Protein AF-A0A4Y3QSE7-F1 (afdb_monomer_lite)

Radius of gyration: 12.31 Å; chains: 1; bounding box: 28×27×30 Å

Organism: Microbacterium testaceum (NCBI:txid2033)

Structure (mmCIF, N/CA/C/O backbone):
data_AF-A0A4Y3QSE7-F1
#
_entry.id   AF-A0A4Y3QSE7-F1
#
loop_
_atom_site.group_PDB
_atom_site.id
_atom_site.type_symbol
_atom_site.label_atom_id
_atom_site.label_alt_id
_atom_site.label_comp_id
_atom_site.label_asym_id
_atom_site.label_entity_id
_atom_site.label_seq_id
_atom_site.pdbx_PDB_ins_code
_atom_site.Cartn_x
_atom_site.Cartn_y
_atom_site.Cartn_z
_atom_site.occupancy
_atom_site.B_iso_or_equiv
_atom_site.auth_seq_id
_atom_site.auth_comp_id
_atom_site.auth_asym_id
_atom_site.auth_atom_id
_atom_site.pdbx_PDB_model_num
ATOM 1 N N . MET A 1 1 ? -15.013 3.760 1.827 1.00 92.31 1 MET A N 1
ATOM 2 C CA . MET A 1 1 ? -13.570 4.066 1.786 1.00 92.31 1 MET A CA 1
ATOM 3 C C . MET A 1 1 ? -12.839 2.833 1.292 1.00 92.31 1 MET A C 1
ATOM 5 O O . MET A 1 1 ? -13.158 1.732 1.737 1.00 92.31 1 MET A O 1
ATOM 9 N N . GLU A 1 2 ? -11.882 3.013 0.387 1.00 97.00 2 GLU A N 1
ATOM 10 C CA . GLU A 1 2 ? -11.100 1.932 -0.221 1.00 97.00 2 GLU A CA 1
ATOM 11 C C . GLU A 1 2 ? -9.607 2.099 0.105 1.00 97.00 2 GLU A C 1
ATOM 13 O O . GLU A 1 2 ? -9.062 3.202 0.080 1.00 97.00 2 GLU A O 1
ATOM 18 N N . LEU A 1 3 ? -8.932 0.994 0.404 1.00 97.88 3 LEU A N 1
ATOM 19 C CA . LEU A 1 3 ? -7.501 0.910 0.658 1.00 97.88 3 LEU A CA 1
ATOM 20 C C . LEU A 1 3 ? -6.856 0.017 -0.403 1.00 97.88 3 LEU A C 1
ATOM 22 O O . LEU A 1 3 ? -7.110 -1.185 -0.435 1.00 97.88 3 LEU A O 1
ATOM 26 N N . ARG A 1 4 ? -5.976 0.573 -1.239 1.00 98.25 4 ARG A N 1
ATOM 27 C CA . ARG A 1 4 ? -5.220 -0.193 -2.240 1.00 98.25 4 ARG A CA 1
ATOM 28 C C . ARG A 1 4 ? -3.800 -0.431 -1.759 1.00 98.25 4 ARG A C 1
ATOM 30 O O . ARG A 1 4 ? -3.107 0.515 -1.389 1.00 98.25 4 ARG A O 1
ATOM 37 N N . ILE A 1 5 ? -3.351 -1.680 -1.793 1.00 98.25 5 ILE A N 1
ATOM 38 C CA . ILE A 1 5 ? -2.024 -2.101 -1.337 1.00 98.25 5 ILE A CA 1
ATOM 39 C C . ILE A 1 5 ? -1.286 -2.737 -2.510 1.00 98.25 5 ILE A C 1
ATOM 41 O O . ILE A 1 5 ? -1.656 -3.812 -2.968 1.00 98.25 5 ILE A O 1
ATOM 45 N N . TYR A 1 6 ? -0.216 -2.100 -2.973 1.00 98.06 6 TYR A N 1
ATOM 46 C CA . TYR A 1 6 ? 0.629 -2.599 -4.054 1.00 98.06 6 TYR A CA 1
ATOM 47 C C . TYR A 1 6 ? 1.854 -3.304 -3.472 1.00 98.06 6 TYR A C 1
ATOM 49 O O . TYR A 1 6 ? 2.686 -2.675 -2.806 1.00 98.06 6 TYR A O 1
ATOM 57 N N . THR A 1 7 ? 1.976 -4.608 -3.711 1.00 97.81 7 THR A N 1
A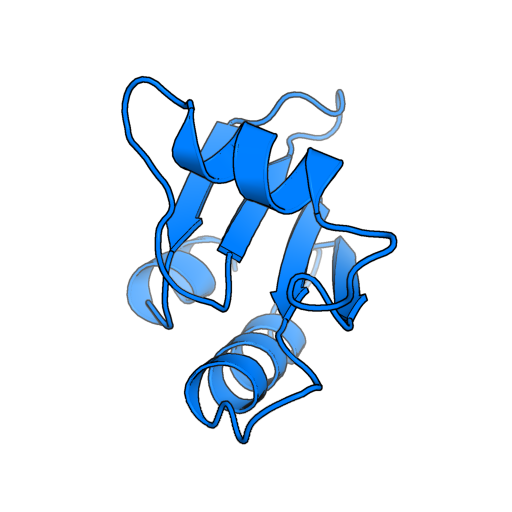TOM 58 C CA . THR A 1 7 ? 3.028 -5.465 -3.144 1.00 97.81 7 THR A CA 1
ATOM 59 C C . THR A 1 7 ? 4.022 -5.919 -4.210 1.00 97.81 7 THR A C 1
ATOM 61 O O . THR A 1 7 ? 3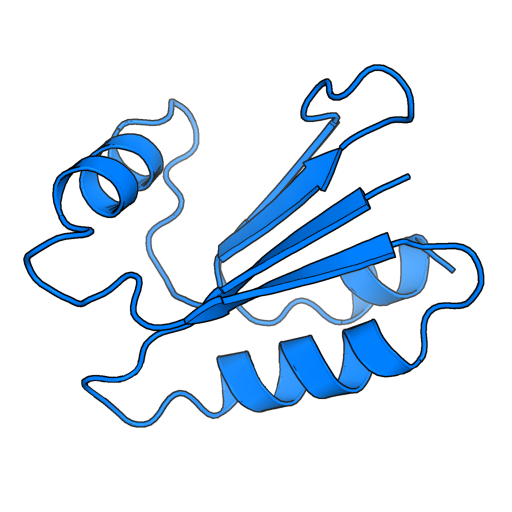.741 -5.885 -5.406 1.00 97.81 7 THR A O 1
ATOM 64 N N . LYS A 1 8 ? 5.218 -6.327 -3.776 1.00 95.44 8 LYS A N 1
ATOM 65 C CA . LYS A 1 8 ? 6.253 -6.904 -4.646 1.00 95.44 8 LYS A CA 1
ATOM 66 C C . LYS A 1 8 ? 6.198 -8.423 -4.619 1.00 95.44 8 LYS A C 1
ATOM 68 O O . LYS A 1 8 ? 5.924 -8.990 -3.564 1.00 95.44 8 LYS A O 1
ATOM 73 N N . THR A 1 9 ? 6.520 -9.058 -5.742 1.00 94.31 9 THR A N 1
ATOM 74 C CA . THR A 1 9 ? 6.521 -10.524 -5.883 1.00 94.31 9 THR A CA 1
ATOM 75 C C . THR A 1 9 ? 7.850 -11.096 -6.375 1.00 94.31 9 THR A C 1
ATOM 77 O O . THR A 1 9 ? 8.118 -12.270 -6.128 1.00 94.31 9 THR A O 1
ATOM 80 N N . LEU A 1 10 ? 8.730 -10.303 -7.004 1.00 91.75 10 LEU A N 1
ATOM 81 C CA . LEU A 1 10 ? 10.034 -10.794 -7.485 1.00 91.75 10 LEU A CA 1
ATOM 82 C C . LEU A 1 10 ? 11.076 -10.940 -6.369 1.00 91.75 10 LEU A C 1
ATOM 84 O O . LEU A 1 10 ? 12.142 -11.52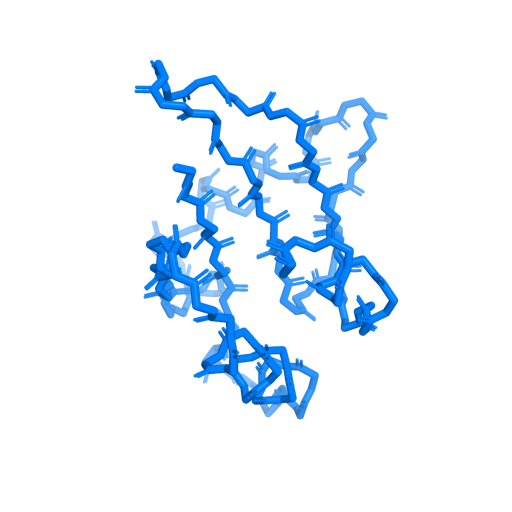0 -6.577 1.00 91.75 10 LEU A O 1
ATOM 88 N N . SER A 1 11 ? 10.797 -10.405 -5.182 1.00 91.56 11 SER A N 1
ATOM 89 C CA . SER A 1 11 ? 11.667 -10.497 -4.011 1.00 91.56 11 SER A CA 1
ATOM 90 C C . SER A 1 11 ? 10.843 -10.598 -2.732 1.00 91.56 11 SER A C 1
ATOM 92 O O . SER A 1 11 ? 9.712 -10.119 -2.673 1.00 91.56 11 SER A O 1
ATOM 94 N N . SER A 1 12 ? 11.412 -11.217 -1.693 1.00 93.12 12 SER A N 1
ATOM 95 C CA . SER A 1 12 ? 10.746 -11.307 -0.390 1.00 93.12 12 SER A CA 1
ATOM 96 C C . SER A 1 12 ? 10.444 -9.909 0.158 1.00 93.12 12 SER A C 1
ATOM 98 O O . SER A 1 12 ? 11.338 -9.066 0.254 1.00 93.12 12 SER A O 1
ATOM 100 N N . CYS A 1 13 ? 9.187 -9.678 0.546 1.00 95.75 13 CYS A N 1
ATOM 101 C CA . CYS A 1 13 ? 8.721 -8.413 1.105 1.00 95.75 13 CYS A CA 1
ATOM 102 C C . CYS A 1 13 ? 7.953 -8.639 2.423 1.00 95.75 13 CYS A C 1
ATOM 104 O O . CYS A 1 13 ? 6.727 -8.544 2.442 1.00 95.75 13 CYS A O 1
ATOM 106 N N . PRO A 1 14 ? 8.640 -8.851 3.564 1.00 96.56 14 PRO A N 1
ATOM 107 C CA . PRO A 1 14 ? 7.969 -9.026 4.858 1.00 96.56 14 PRO A CA 1
ATOM 108 C C . PRO A 1 14 ? 7.074 -7.837 5.245 1.00 96.56 14 PRO A C 1
ATOM 110 O O . PRO A 1 14 ? 6.068 -7.989 5.930 1.00 96.56 14 PRO A O 1
ATOM 113 N N . GLN A 1 15 ? 7.425 -6.628 4.793 1.00 97.19 15 GLN A N 1
ATOM 114 C CA . GLN A 1 15 ? 6.611 -5.430 5.006 1.00 97.19 15 GLN A CA 1
ATOM 115 C C . GLN A 1 15 ? 5.293 -5.458 4.219 1.00 97.19 15 GLN A C 1
ATOM 117 O O . GLN A 1 15 ? 4.308 -4.886 4.687 1.00 97.19 15 GLN A O 1
ATOM 122 N N . CYS A 1 16 ? 5.259 -6.123 3.060 1.00 97.94 16 CYS A N 1
ATOM 123 C CA . CYS A 1 16 ? 4.042 -6.331 2.284 1.00 97.94 16 CYS A CA 1
ATOM 124 C C . CYS A 1 16 ? 3.093 -7.249 3.064 1.00 97.94 16 CYS A C 1
ATOM 126 O O . CYS A 1 16 ? 1.956 -6.862 3.323 1.00 97.94 16 CYS A O 1
ATOM 128 N N . ASP A 1 17 ? 3.603 -8.381 3.560 1.00 97.31 17 ASP A N 1
ATOM 129 C CA . ASP A 1 17 ? 2.826 -9.338 4.359 1.00 97.31 17 ASP A CA 1
ATOM 130 C C . ASP A 1 17 ? 2.254 -8.697 5.630 1.00 97.31 17 ASP A C 1
ATOM 132 O O . ASP A 1 17 ? 1.078 -8.864 5.956 1.00 97.31 17 ASP A O 1
ATOM 136 N N . LEU A 1 18 ? 3.075 -7.918 6.346 1.00 97.88 18 LEU A N 1
ATOM 137 C CA . LEU A 1 18 ? 2.645 -7.203 7.550 1.00 97.88 18 LEU A CA 1
ATOM 138 C C . LEU A 1 18 ? 1.577 -6.149 7.244 1.00 97.88 18 LEU A C 1
ATOM 140 O O . LEU A 1 18 ? 0.613 -6.030 7.997 1.00 97.88 18 LEU A O 1
ATOM 144 N N . THR A 1 19 ? 1.719 -5.415 6.140 1.00 98.06 19 THR A N 1
ATOM 145 C CA . THR A 1 19 ? 0.721 -4.424 5.710 1.00 98.06 19 THR A CA 1
ATOM 146 C C . THR A 1 19 ? -0.610 -5.088 5.387 1.00 98.06 19 THR A C 1
ATOM 148 O O . THR A 1 19 ? -1.628 -4.668 5.930 1.00 98.06 19 THR A O 1
ATOM 151 N N . CYS A 1 20 ? -0.608 -6.162 4.593 1.00 97.62 20 CYS A N 1
ATOM 152 C CA . CYS A 1 20 ? -1.821 -6.916 4.275 1.00 97.62 20 CYS A CA 1
ATOM 153 C C . CYS A 1 20 ? -2.471 -7.503 5.536 1.00 97.62 20 CYS A C 1
ATOM 155 O O . CYS A 1 20 ? -3.686 -7.426 5.702 1.00 97.62 20 CYS A O 1
ATOM 157 N N . ARG A 1 21 ? -1.670 -8.034 6.471 1.00 97.31 21 ARG A N 1
ATOM 158 C CA . ARG A 1 21 ? -2.172 -8.579 7.740 1.00 97.31 21 ARG A CA 1
ATOM 159 C C . ARG A 1 21 ? -2.814 -7.520 8.632 1.00 97.31 21 ARG A C 1
ATOM 161 O O . ARG A 1 21 ? -3.800 -7.824 9.296 1.00 97.31 21 ARG A O 1
ATOM 168 N N . GLU A 1 22 ? -2.240 -6.322 8.724 1.00 97.38 22 GLU A N 1
ATOM 169 C CA . GLU A 1 22 ? -2.859 -5.238 9.494 1.00 97.38 22 GLU A CA 1
ATOM 170 C C . GLU A 1 22 ? -4.103 -4.690 8.786 1.00 97.38 22 GLU A C 1
ATOM 172 O O . GLU A 1 22 ? -5.106 -4.455 9.452 1.00 97.38 22 GLU A O 1
ATOM 177 N N . ALA A 1 23 ? -4.078 -4.558 7.458 1.00 96.75 23 ALA A N 1
ATOM 178 C CA . ALA A 1 23 ? -5.228 -4.107 6.677 1.00 96.75 23 ALA A CA 1
ATOM 179 C C . ALA A 1 23 ? -6.419 -5.075 6.760 1.00 96.75 23 ALA A C 1
ATOM 181 O O . ALA A 1 23 ? -7.556 -4.635 6.869 1.00 96.75 23 ALA A O 1
ATOM 182 N N . ALA A 1 24 ? -6.169 -6.387 6.817 1.00 96.19 24 ALA A N 1
ATOM 183 C CA . ALA A 1 24 ? -7.208 -7.407 6.985 1.00 96.19 24 ALA A CA 1
ATOM 184 C C . ALA A 1 24 ? -7.976 -7.320 8.321 1.00 96.19 24 ALA A C 1
ATOM 186 O O . ALA A 1 24 ? -8.957 -8.034 8.508 1.00 96.19 24 ALA A O 1
ATOM 187 N N . LYS A 1 25 ? -7.520 -6.490 9.270 1.00 96.31 25 LYS A N 1
ATOM 188 C CA . LYS A 1 25 ? -8.208 -6.243 10.547 1.00 96.31 25 LYS A CA 1
ATOM 189 C C . LYS A 1 25 ? -9.145 -5.035 10.500 1.00 96.31 25 LYS A C 1
ATOM 191 O O . LYS A 1 25 ? -9.805 -4.776 11.501 1.00 96.31 25 LYS A O 1
ATOM 196 N N . LEU A 1 26 ? -9.142 -4.265 9.411 1.00 95.00 26 LEU A N 1
ATOM 197 C CA . LEU A 1 26 ? -10.004 -3.098 9.264 1.00 95.00 26 LEU A CA 1
ATOM 198 C C . LEU A 1 26 ? -11.445 -3.552 9.021 1.00 95.00 26 LEU A C 1
ATOM 200 O O . LEU A 1 26 ? -11.698 -4.403 8.170 1.00 95.00 26 LEU A O 1
ATOM 204 N N . GLU A 1 27 ? -12.386 -2.969 9.755 1.00 94.06 27 GLU A N 1
ATOM 205 C CA . GLU A 1 27 ? -13.817 -3.161 9.528 1.00 94.06 27 GLU A CA 1
ATOM 206 C C . GLU A 1 27 ? -14.364 -1.968 8.735 1.00 94.06 27 GLU A C 1
ATOM 208 O O . GLU A 1 27 ? -13.975 -0.829 8.971 1.00 94.06 27 GLU A O 1
ATOM 213 N N . GLY A 1 28 ? -15.250 -2.212 7.767 1.00 91.62 28 GLY A N 1
ATOM 214 C CA . GLY A 1 28 ? -15.875 -1.138 6.979 1.00 91.62 28 GLY A CA 1
ATOM 215 C C . GLY A 1 28 ? -14.978 -0.466 5.927 1.00 91.62 28 GLY A C 1
ATOM 216 O O . GLY A 1 28 ? -15.418 0.483 5.280 1.00 91.62 28 GLY A O 1
ATOM 217 N N . VAL A 1 29 ? -13.757 -0.966 5.717 1.00 95.00 29 VAL A N 1
ATOM 218 C CA . VAL A 1 29 ? -12.836 -0.517 4.659 1.00 95.00 29 VAL A CA 1
ATOM 219 C C . VAL A 1 29 ? -12.742 -1.593 3.582 1.00 95.00 29 VAL A C 1
ATOM 221 O O . VAL A 1 29 ? -12.469 -2.751 3.894 1.00 95.00 29 VAL A O 1
ATOM 224 N N . ASP A 1 30 ? -12.950 -1.223 2.318 1.00 96.50 30 ASP A N 1
ATOM 225 C CA . ASP A 1 30 ? -12.716 -2.129 1.189 1.00 96.50 30 ASP A CA 1
ATOM 226 C C . ASP A 1 30 ? -11.210 -2.219 0.918 1.00 96.50 30 ASP A C 1
ATOM 228 O O . ASP A 1 30 ? -10.580 -1.224 0.563 1.00 96.50 30 ASP A O 1
ATOM 232 N N . VAL A 1 31 ? -10.606 -3.387 1.142 1.00 97.56 31 VAL A N 1
ATOM 233 C CA . VAL A 1 31 ? -9.158 -3.588 0.996 1.00 97.56 31 VAL A CA 1
ATOM 234 C C . VAL A 1 31 ? -8.868 -4.355 -0.289 1.00 97.56 31 VAL A C 1
ATOM 236 O O . VAL A 1 31 ? -9.206 -5.530 -0.415 1.00 97.56 31 VAL A O 1
ATOM 239 N N . GLN A 1 32 ? -8.154 -3.707 -1.209 1.00 97.88 32 GLN A N 1
ATOM 240 C CA . GLN A 1 32 ? -7.718 -4.268 -2.485 1.00 97.88 32 GLN A CA 1
ATOM 241 C C . GLN A 1 32 ? -6.200 -4.474 -2.481 1.00 97.88 32 GLN A C 1
ATOM 243 O O . GLN A 1 32 ? -5.432 -3.549 -2.205 1.00 97.88 32 GLN A O 1
ATOM 248 N N . VAL A 1 33 ? -5.747 -5.684 -2.812 1.00 97.56 33 VAL A N 1
ATOM 249 C CA . VAL A 1 33 ? -4.317 -6.019 -2.886 1.00 97.56 33 VAL A CA 1
ATOM 250 C C . VAL A 1 33 ? -3.923 -6.247 -4.341 1.00 97.56 33 VAL A C 1
ATOM 252 O O . VAL A 1 33 ? -4.461 -7.123 -5.011 1.00 97.56 33 VAL A O 1
ATOM 255 N N . PHE A 1 34 ? -2.959 -5.462 -4.813 1.00 97.00 34 PHE A N 1
ATOM 256 C CA . PHE A 1 34 ? -2.392 -5.533 -6.153 1.00 97.00 34 PHE A CA 1
ATOM 257 C C . PHE A 1 34 ? -0.978 -6.099 -6.069 1.00 97.00 34 PHE A C 1
ATOM 259 O O . PHE A 1 34 ? -0.040 -5.428 -5.632 1.00 97.00 34 PHE A O 1
ATOM 266 N N . GLU A 1 35 ? -0.822 -7.351 -6.473 1.00 96.00 35 GLU A N 1
ATOM 267 C CA . GLU A 1 35 ? 0.463 -8.036 -6.411 1.00 96.00 35 GLU A CA 1
ATOM 268 C C . GLU A 1 35 ? 1.350 -7.720 -7.620 1.00 96.00 35 GLU A C 1
ATOM 270 O O . GLU A 1 35 ? 0.879 -7.509 -8.737 1.00 96.00 35 GLU A O 1
ATOM 275 N N . GLY A 1 36 ? 2.664 -7.719 -7.399 1.00 96.00 36 GLY A N 1
ATOM 276 C CA . GLY A 1 36 ? 3.656 -7.664 -8.468 1.00 96.00 36 GLY A CA 1
ATOM 277 C C . GLY A 1 36 ? 3.901 -6.271 -9.038 1.00 96.00 36 GLY A C 1
ATOM 278 O O . GLY A 1 36 ? 4.116 -6.130 -10.239 1.00 96.00 36 GLY A O 1
ATOM 279 N N . ILE A 1 37 ? 3.917 -5.228 -8.202 1.00 95.75 37 ILE A N 1
ATOM 280 C CA . ILE A 1 37 ? 4.280 -3.862 -8.629 1.00 95.75 37 ILE A CA 1
ATOM 281 C C . ILE A 1 37 ? 5.705 -3.769 -9.205 1.00 95.75 37 ILE A C 1
ATOM 283 O O . ILE A 1 37 ? 6.036 -2.827 -9.919 1.00 95.75 37 ILE A O 1
ATOM 287 N N . ASP A 1 38 ? 6.565 -4.732 -8.880 1.00 94.62 38 ASP A N 1
ATOM 288 C CA . ASP A 1 38 ? 7.920 -4.886 -9.406 1.00 94.62 38 ASP A CA 1
ATOM 289 C C . ASP A 1 38 ? 8.004 -5.704 -10.703 1.00 94.62 38 ASP A C 1
ATOM 291 O O . ASP A 1 38 ? 9.095 -5.815 -11.265 1.00 94.62 38 ASP A O 1
ATOM 295 N N . LEU A 1 39 ? 6.891 -6.249 -11.200 1.00 96.19 39 LEU A N 1
ATOM 296 C CA . LEU A 1 39 ? 6.861 -6.963 -12.473 1.00 96.19 39 LEU A CA 1
ATOM 297 C C . LEU A 1 39 ? 6.984 -5.993 -13.667 1.00 96.19 39 LEU A C 1
ATOM 299 O O . LEU A 1 39 ? 6.451 -4.879 -13.607 1.00 96.19 39 LEU A O 1
ATOM 303 N N . PRO A 1 40 ? 7.653 -6.388 -14.771 1.00 96.31 40 PRO A N 1
ATOM 304 C CA . PRO A 1 40 ? 7.849 -5.524 -15.939 1.00 96.31 40 PRO A CA 1
ATOM 305 C C . PRO A 1 40 ? 6.558 -4.943 -16.535 1.00 96.31 40 PRO A C 1
ATOM 307 O O . PRO A 1 40 ? 6.544 -3.786 -16.951 1.00 96.31 40 PRO A O 1
ATOM 310 N N . GLU A 1 41 ? 5.462 -5.701 -16.548 1.00 96.12 41 GLU A N 1
ATOM 311 C CA . GLU A 1 41 ? 4.143 -5.249 -17.009 1.00 96.12 41 GLU A CA 1
ATOM 312 C C . GLU A 1 41 ? 3.599 -4.061 -16.196 1.00 96.12 41 GLU A C 1
ATOM 314 O O . GLU A 1 41 ? 2.914 -3.188 -16.736 1.00 96.12 41 GLU A O 1
ATOM 319 N N . ASN A 1 42 ? 3.988 -3.966 -14.924 1.00 95.94 42 ASN A N 1
ATOM 320 C CA . ASN A 1 42 ? 3.599 -2.906 -14.000 1.00 95.94 42 ASN A CA 1
ATOM 321 C C . ASN A 1 42 ? 4.640 -1.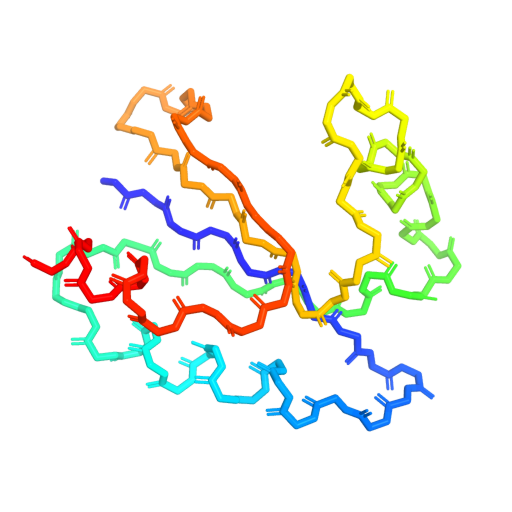781 -13.908 1.00 95.94 42 ASN A C 1
ATOM 323 O O . ASN A 1 42 ? 4.476 -0.856 -13.111 1.00 95.94 42 ASN A O 1
ATOM 327 N N . ALA A 1 43 ? 5.684 -1.792 -14.749 1.00 94.38 43 ALA A N 1
ATOM 328 C CA . ALA A 1 43 ? 6.727 -0.765 -14.737 1.00 94.38 43 ALA A CA 1
ATOM 329 C C . ALA A 1 43 ? 6.152 0.650 -14.910 1.00 94.38 43 ALA A C 1
ATOM 331 O O . ALA A 1 43 ? 6.581 1.574 -14.227 1.00 94.38 43 ALA A O 1
ATOM 332 N N . HIS A 1 44 ? 5.136 0.818 -15.761 1.00 95.25 44 HIS A N 1
ATOM 333 C CA . HIS A 1 44 ? 4.463 2.104 -15.960 1.00 95.25 44 HIS A CA 1
ATOM 334 C C . HIS A 1 44 ? 3.827 2.641 -14.663 1.00 95.25 44 HIS A C 1
ATOM 336 O O . HIS A 1 44 ? 3.940 3.828 -14.358 1.00 95.25 44 HIS A O 1
ATOM 342 N N . LEU A 1 45 ? 3.203 1.762 -13.876 1.00 94.56 45 LEU A N 1
ATOM 343 C CA . LEU A 1 45 ? 2.576 2.097 -12.602 1.00 94.56 45 LEU A CA 1
ATOM 344 C C . LEU A 1 45 ? 3.633 2.424 -11.540 1.00 94.56 45 LEU A C 1
ATOM 346 O O . LEU A 1 45 ? 3.515 3.418 -10.824 1.00 94.56 45 LEU A O 1
ATOM 350 N N . LEU A 1 46 ? 4.706 1.632 -11.478 1.00 93.31 46 LEU A N 1
ATOM 351 C CA . LEU A 1 46 ? 5.835 1.892 -10.588 1.00 93.31 46 LEU A CA 1
ATOM 352 C C . LEU A 1 46 ? 6.510 3.240 -10.898 1.00 93.31 46 LEU A C 1
ATOM 354 O O . LEU A 1 46 ? 6.816 4.001 -9.979 1.00 93.31 46 LEU A O 1
ATOM 358 N N . GLU A 1 47 ? 6.715 3.568 -12.174 1.00 95.62 47 GLU A N 1
ATOM 359 C CA . GLU A 1 47 ? 7.262 4.865 -12.587 1.00 95.62 47 GLU A CA 1
ATOM 360 C C . GLU A 1 47 ? 6.304 6.022 -12.274 1.00 95.62 47 GLU A C 1
ATOM 362 O O . GLU A 1 47 ? 6.757 7.085 -11.840 1.00 95.62 47 GLU A O 1
ATOM 367 N N . ALA A 1 48 ? 4.987 5.820 -12.389 1.00 95.62 48 ALA A N 1
ATOM 368 C CA . ALA A 1 48 ? 4.001 6.813 -11.966 1.00 95.62 48 ALA A CA 1
ATOM 369 C C . ALA A 1 48 ? 4.104 7.124 -10.462 1.00 95.62 48 ALA A C 1
ATOM 371 O O . ALA A 1 48 ? 4.070 8.293 -10.079 1.00 95.62 48 ALA A O 1
ATOM 372 N N . PHE A 1 49 ? 4.300 6.115 -9.605 1.00 96.31 49 PHE A N 1
ATOM 373 C CA . PHE A 1 49 ? 4.510 6.317 -8.165 1.00 96.31 49 PHE A CA 1
ATOM 374 C C . PHE A 1 49 ? 5.819 7.045 -7.835 1.00 96.31 49 PHE A C 1
ATOM 376 O O . PHE A 1 49 ? 5.840 7.916 -6.959 1.00 96.31 49 PHE A O 1
ATOM 383 N N . LYS A 1 50 ? 6.905 6.731 -8.549 1.00 94.94 50 LYS A N 1
ATOM 384 C CA . LYS A 1 50 ? 8.206 7.399 -8.379 1.00 94.94 50 LYS A CA 1
ATOM 385 C C . LYS A 1 50 ? 8.204 8.846 -8.871 1.00 94.94 50 LYS A C 1
ATOM 387 O O . LYS A 1 50 ? 8.958 9.659 -8.349 1.00 94.94 50 LYS A O 1
ATOM 392 N N . SER A 1 51 ? 7.365 9.167 -9.854 1.00 96.50 51 SER A N 1
ATOM 393 C CA . SER A 1 51 ? 7.305 10.494 -10.483 1.00 96.50 51 SER A CA 1
ATOM 394 C C . SER A 1 51 ? 6.422 11.501 -9.733 1.00 96.50 51 SER A C 1
ATOM 396 O O . SER A 1 51 ? 6.282 12.643 -10.170 1.00 96.50 51 SER A O 1
ATOM 398 N N . ARG A 1 52 ? 5.801 11.103 -8.615 1.00 94.06 52 ARG A N 1
ATOM 399 C CA . ARG A 1 52 ? 4.968 11.991 -7.787 1.00 94.06 52 ARG A CA 1
ATOM 400 C C . ARG A 1 52 ? 5.811 13.102 -7.133 1.00 94.06 52 ARG A C 1
ATOM 402 O O . ARG A 1 52 ? 6.971 12.860 -6.812 1.00 94.06 52 ARG A O 1
ATOM 409 N N . PRO A 1 53 ? 5.231 14.284 -6.829 1.00 93.62 53 PRO A N 1
ATOM 410 C CA . PRO A 1 53 ? 5.923 15.335 -6.070 1.00 93.62 53 PRO A CA 1
ATOM 411 C C . PRO A 1 53 ? 6.455 14.863 -4.708 1.00 93.62 53 PRO A C 1
ATOM 413 O O . PRO A 1 53 ? 7.509 15.314 -4.268 1.00 93.62 53 PRO A O 1
ATOM 416 N N . ALA A 1 54 ? 5.740 13.931 -4.070 1.00 91.50 54 ALA A N 1
ATOM 417 C CA . ALA A 1 54 ? 6.216 13.124 -2.951 1.00 91.50 54 ALA A CA 1
ATOM 418 C C . ALA A 1 54 ? 6.371 11.666 -3.434 1.00 91.50 54 ALA A C 1
ATOM 420 O O . ALA A 1 54 ? 5.387 10.920 -3.437 1.00 91.50 54 ALA A O 1
ATOM 421 N N . PRO A 1 55 ? 7.566 11.264 -3.908 1.00 93.81 55 PRO A N 1
ATOM 422 C CA . PRO A 1 55 ? 7.782 9.948 -4.499 1.00 93.81 55 PRO A CA 1
ATOM 423 C C . PRO A 1 55 ? 7.531 8.801 -3.521 1.00 93.81 55 PRO A C 1
ATOM 425 O O . PRO A 1 55 ? 8.003 8.820 -2.383 1.00 93.81 55 PRO A O 1
ATOM 428 N N . LEU A 1 56 ? 6.871 7.749 -4.002 1.00 96.00 56 LEU A N 1
ATOM 429 C CA . LEU A 1 56 ? 6.674 6.505 -3.259 1.00 96.00 56 LEU A CA 1
ATOM 430 C C . LEU A 1 56 ? 7.664 5.461 -3.788 1.00 96.00 56 LEU A C 1
ATOM 432 O O . LEU A 1 56 ? 7.503 4.927 -4.883 1.00 96.00 56 LEU A O 1
ATOM 436 N N . LEU A 1 57 ? 8.745 5.231 -3.035 1.00 91.88 57 LEU A N 1
ATOM 437 C CA . LEU A 1 57 ? 9.948 4.544 -3.537 1.00 91.88 57 LEU A CA 1
ATOM 438 C C . LEU A 1 57 ? 10.117 3.101 -3.041 1.00 91.88 57 LEU A C 1
ATOM 440 O O . LEU A 1 57 ? 10.975 2.369 -3.541 1.00 91.88 57 LEU A O 1
ATOM 444 N N . SER A 1 58 ? 9.326 2.676 -2.059 1.00 92.81 58 SER A N 1
ATOM 445 C CA . SER A 1 58 ? 9.402 1.342 -1.463 1.00 92.81 58 SER A CA 1
ATOM 446 C C . SER A 1 58 ? 8.040 0.661 -1.459 1.00 92.81 58 SER A C 1
ATOM 448 O O . SER A 1 58 ? 7.003 1.305 -1.344 1.00 92.81 58 SER A O 1
ATOM 450 N N . ALA A 1 59 ? 8.055 -0.665 -1.587 1.00 95.06 59 ALA A N 1
ATOM 451 C CA . ALA A 1 59 ? 6.861 -1.465 -1.368 1.00 95.06 59 ALA A CA 1
ATOM 452 C C . ALA A 1 59 ? 6.752 -1.862 0.114 1.00 95.06 59 ALA A C 1
ATOM 454 O O . ALA A 1 59 ? 7.787 -2.010 0.771 1.00 95.06 59 ALA A O 1
ATOM 455 N N . PRO A 1 60 ? 5.534 -2.086 0.624 1.00 97.69 60 PRO A N 1
ATOM 456 C CA . PRO A 1 60 ? 4.265 -1.884 -0.076 1.00 97.69 60 PRO A CA 1
ATOM 457 C C . PRO A 1 60 ? 3.981 -0.400 -0.320 1.00 97.69 60 PRO A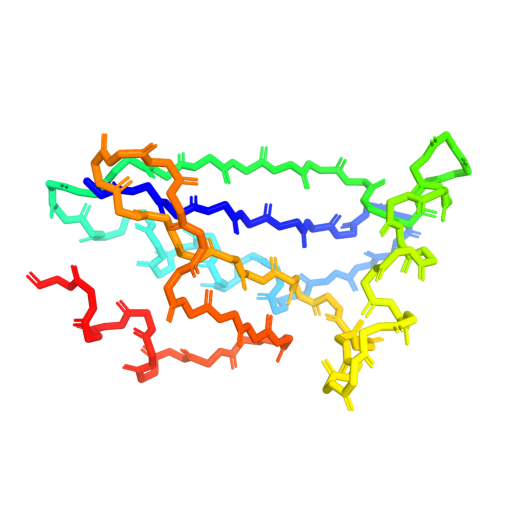 C 1
ATOM 459 O O . PRO A 1 60 ? 4.368 0.441 0.486 1.00 97.69 60 PRO A O 1
ATOM 462 N N . ILE A 1 61 ? 3.329 -0.086 -1.434 1.00 98.19 61 ILE A N 1
ATOM 463 C CA . ILE A 1 61 ? 2.754 1.244 -1.658 1.00 98.19 61 ILE A CA 1
ATOM 464 C C . ILE A 1 61 ? 1.289 1.155 -1.261 1.00 98.19 61 ILE A C 1
ATOM 466 O O . ILE A 1 61 ? 0.615 0.199 -1.635 1.00 98.19 61 ILE A O 1
ATOM 470 N N . VAL A 1 62 ? 0.803 2.121 -0.495 1.00 98.12 62 VAL A N 1
ATOM 471 C CA . VAL A 1 62 ? -0.583 2.152 -0.037 1.00 98.12 62 VAL A CA 1
ATOM 472 C C . VAL A 1 62 ? -1.225 3.456 -0.476 1.00 98.12 62 VAL A C 1
ATOM 474 O O . VAL A 1 62 ? -0.642 4.522 -0.274 1.00 98.12 62 VAL A O 1
ATOM 477 N N . THR A 1 63 ? -2.412 3.371 -1.073 1.00 98.06 63 THR A N 1
ATOM 478 C CA . THR A 1 63 ? -3.250 4.530 -1.403 1.00 98.06 63 THR A CA 1
ATOM 479 C C . THR A 1 63 ? -4.623 4.370 -0.759 1.00 98.06 63 THR A C 1
ATOM 481 O O . THR A 1 63 ? -5.186 3.275 -0.740 1.00 98.06 63 THR A O 1
ATOM 484 N N . VAL A 1 64 ? -5.149 5.456 -0.201 1.00 97.88 64 VAL A N 1
ATOM 485 C CA . VAL A 1 64 ? -6.473 5.519 0.430 1.00 97.88 64 VAL A CA 1
ATOM 486 C C . VAL A 1 64 ? -7.375 6.348 -0.462 1.00 97.88 64 VAL A C 1
ATOM 488 O O . VAL A 1 64 ? -7.004 7.462 -0.834 1.00 97.88 64 VAL A O 1
ATOM 491 N N . HIS A 1 65 ? -8.546 5.815 -0.787 1.00 97.81 65 HIS A N 1
ATOM 492 C CA . HIS A 1 65 ? -9.546 6.474 -1.612 1.00 97.81 65 HIS A CA 1
ATOM 493 C C . HIS A 1 65 ? -10.847 6.686 -0.830 1.00 97.81 65 HIS A C 1
ATOM 495 O O . HIS A 1 65 ? -11.296 5.801 -0.092 1.00 97.81 65 HIS A O 1
ATOM 501 N N . ASP A 1 66 ? -11.447 7.867 -0.978 1.00 96.25 66 ASP A N 1
ATOM 502 C CA . ASP A 1 66 ? -12.786 8.154 -0.455 1.00 96.25 66 ASP A CA 1
ATOM 503 C C . ASP A 1 66 ? -13.884 7.423 -1.257 1.00 96.25 66 ASP A C 1
ATOM 505 O O . ASP A 1 66 ? -13.605 6.679 -2.199 1.00 96.25 66 ASP A O 1
ATOM 509 N N . ASP A 1 67 ? -15.150 7.602 -0.872 1.00 94.12 67 ASP A N 1
ATOM 510 C CA . ASP A 1 67 ? -16.289 6.950 -1.540 1.00 94.12 67 ASP A CA 1
ATOM 511 C C . ASP A 1 67 ? -16.546 7.477 -2.966 1.00 94.12 67 ASP A C 1
ATOM 513 O O . ASP A 1 67 ? -17.262 6.844 -3.742 1.00 94.12 67 ASP A O 1
ATOM 517 N N . GLU A 1 68 ? -15.951 8.616 -3.327 1.00 95.12 68 GLU A N 1
ATOM 518 C CA . GLU A 1 68 ? -15.991 9.188 -4.676 1.00 95.12 68 GLU A CA 1
ATOM 519 C C . GLU A 1 68 ? -14.828 8.681 -5.552 1.00 95.12 68 GLU A C 1
ATOM 521 O O . GLU A 1 68 ? -14.793 8.938 -6.757 1.00 95.12 68 GLU A O 1
ATOM 526 N N . GLY A 1 69 ? -13.891 7.926 -4.968 1.00 93.44 69 GLY A N 1
ATOM 527 C CA . GLY A 1 69 ? -12.717 7.372 -5.635 1.00 93.44 69 GLY A CA 1
ATOM 528 C C . GLY A 1 69 ? -11.500 8.303 -5.658 1.00 93.44 69 GLY A C 1
ATOM 529 O O . GLY A 1 69 ? -10.480 7.951 -6.266 1.00 93.44 69 GLY A O 1
ATOM 530 N N . ASN A 1 70 ? -11.552 9.461 -4.996 1.00 96.19 70 ASN A N 1
ATOM 531 C CA . ASN A 1 70 ? -10.423 10.388 -4.926 1.00 96.19 70 ASN A CA 1
ATOM 532 C C . ASN A 1 70 ? -9.355 9.857 -3.962 1.00 96.19 70 ASN A C 1
ATOM 534 O O . ASN A 1 70 ? -9.677 9.414 -2.862 1.00 96.19 70 ASN A O 1
ATOM 538 N N . GLU A 1 71 ? -8.075 9.928 -4.345 1.00 96.25 71 GLU A N 1
ATOM 539 C CA . GLU A 1 71 ? -6.967 9.597 -3.437 1.00 96.25 71 GLU A CA 1
ATOM 540 C C . GLU A 1 71 ? -6.851 10.678 -2.344 1.00 96.25 71 GLU A C 1
ATOM 542 O O . GLU A 1 71 ? -6.589 11.841 -2.654 1.00 96.25 71 GLU A O 1
ATOM 547 N N . VAL A 1 72 ? -7.027 10.295 -1.074 1.00 96.88 72 VAL A N 1
ATOM 548 C CA . VAL A 1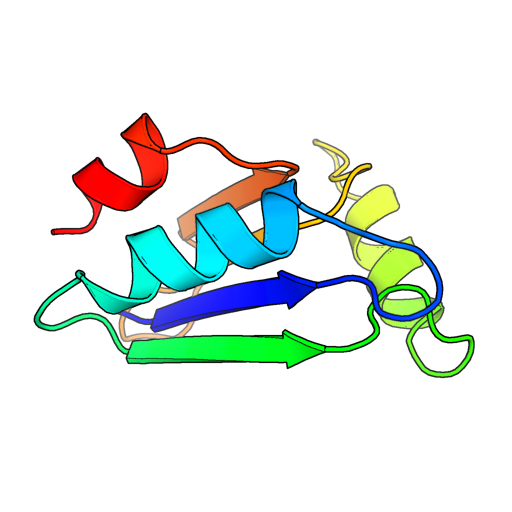 72 ? -6.985 11.204 0.091 1.00 96.88 72 VAL A CA 1
ATOM 549 C C . VAL A 1 72 ? -5.717 11.063 0.937 1.00 96.88 72 VAL A C 1
ATOM 551 O O . VAL A 1 72 ? -5.338 12.002 1.634 1.00 96.88 72 VAL A O 1
ATOM 554 N N . ASP A 1 73 ? -5.035 9.917 0.874 1.00 96.88 73 ASP A N 1
ATOM 555 C CA . ASP A 1 73 ? -3.717 9.711 1.484 1.00 96.88 73 ASP A CA 1
ATOM 556 C C . ASP A 1 73 ? -2.936 8.643 0.709 1.00 96.88 73 ASP A C 1
ATOM 558 O O . ASP A 1 73 ? -3.511 7.748 0.082 1.00 96.88 73 ASP A O 1
ATOM 562 N N . SER A 1 74 ? -1.610 8.709 0.774 1.00 97.25 74 SER A N 1
ATOM 563 C CA . SER A 1 74 ? -0.743 7.647 0.279 1.00 97.25 74 SER A CA 1
ATOM 564 C C . SER A 1 74 ? 0.596 7.604 1.005 1.00 97.25 74 SER A C 1
ATOM 566 O O . SER A 1 74 ? 1.085 8.592 1.561 1.00 97.25 74 SER A O 1
ATOM 568 N N . TRP A 1 75 ? 1.191 6.415 1.064 1.00 97.44 75 TRP A N 1
ATOM 569 C CA . TRP A 1 75 ? 2.515 6.218 1.647 1.00 97.44 75 TRP A CA 1
ATOM 570 C C . TRP A 1 75 ? 3.211 4.976 1.090 1.00 97.44 75 TRP A C 1
ATOM 572 O O . TRP A 1 75 ? 2.618 4.142 0.410 1.00 97.44 75 TRP A O 1
ATOM 582 N N . ALA A 1 76 ? 4.502 4.871 1.395 1.00 97.19 76 ALA A N 1
ATOM 583 C CA . ALA A 1 76 ? 5.356 3.746 1.046 1.00 97.19 76 ALA A CA 1
ATOM 584 C C . ALA A 1 76 ? 5.897 3.076 2.319 1.00 97.19 76 ALA A C 1
ATOM 586 O O . ALA A 1 76 ? 6.231 3.752 3.296 1.00 97.19 76 ALA A O 1
ATOM 587 N N . GLY A 1 77 ? 6.010 1.750 2.293 1.00 96.31 77 GLY A N 1
ATOM 588 C CA . GLY A 1 77 ? 6.445 0.928 3.417 1.00 96.31 77 GLY A CA 1
ATOM 589 C C . GLY A 1 77 ? 5.333 0.586 4.416 1.00 96.31 77 GLY A C 1
ATOM 590 O O . GLY A 1 77 ? 4.213 1.095 4.372 1.00 96.31 77 GLY A O 1
ATOM 591 N N . PHE A 1 78 ? 5.663 -0.297 5.360 1.00 97.31 78 PHE A N 1
ATOM 592 C CA . PHE A 1 78 ? 4.753 -0.676 6.441 1.00 97.31 78 PHE A CA 1
ATOM 593 C C . PHE A 1 78 ? 4.696 0.412 7.523 1.00 97.31 78 PHE A C 1
ATOM 595 O O . PHE A 1 78 ? 5.653 0.596 8.278 1.00 97.31 78 PHE A O 1
ATOM 602 N N . ILE A 1 79 ? 3.557 1.105 7.623 1.00 96.88 79 ILE A N 1
ATOM 603 C CA . ILE A 1 79 ? 3.295 2.144 8.630 1.00 96.88 79 ILE A CA 1
ATOM 604 C C . ILE A 1 79 ? 2.017 1.778 9.409 1.00 96.88 79 ILE A C 1
ATOM 606 O O . ILE A 1 79 ? 0.927 2.243 9.073 1.00 96.88 79 ILE A O 1
ATOM 610 N N . PRO A 1 80 ? 2.109 0.952 10.469 1.00 94.62 80 PRO A N 1
ATOM 611 C CA . PRO A 1 80 ? 0.933 0.432 11.171 1.00 94.62 80 PRO A CA 1
ATOM 612 C C . PRO A 1 80 ? 0.079 1.520 11.825 1.00 94.62 80 PRO A C 1
ATOM 614 O O . PRO A 1 80 ? -1.126 1.346 11.953 1.00 94.62 80 PRO A O 1
ATOM 617 N N . ALA A 1 81 ? 0.680 2.640 12.237 1.00 96.12 81 ALA A N 1
ATOM 618 C CA . ALA A 1 81 ? -0.060 3.758 12.817 1.00 96.12 81 ALA A CA 1
ATOM 619 C C . ALA A 1 81 ? -1.049 4.379 11.816 1.00 96.12 81 ALA A C 1
ATOM 621 O O . ALA A 1 81 ? -2.172 4.683 12.200 1.00 96.12 81 ALA A O 1
ATOM 622 N N . LYS A 1 82 ? -0.655 4.506 10.540 1.00 96.50 82 LYS A N 1
ATOM 623 C CA . LYS A 1 82 ? -1.540 4.999 9.477 1.00 96.50 82 LYS A CA 1
ATOM 624 C C . LYS A 1 82 ? -2.664 4.011 9.183 1.00 96.50 82 LYS A C 1
ATOM 626 O O . LYS A 1 82 ? -3.810 4.419 9.121 1.00 96.50 82 LYS A O 1
ATOM 631 N N . ILE A 1 83 ? -2.348 2.716 9.092 1.00 95.75 83 ILE A N 1
ATOM 632 C CA . ILE A 1 83 ? -3.352 1.665 8.854 1.00 95.75 83 ILE A CA 1
ATOM 633 C C . ILE A 1 83 ? -4.399 1.665 9.976 1.00 95.75 83 ILE A C 1
ATOM 635 O O . ILE A 1 83 ? -5.589 1.692 9.706 1.00 95.75 83 ILE A O 1
ATOM 639 N N . LYS A 1 84 ? -3.964 1.709 11.240 1.00 94.12 84 LYS A N 1
ATOM 640 C CA . LYS A 1 84 ? -4.868 1.726 12.403 1.00 94.12 84 LYS A CA 1
ATOM 641 C C . LYS A 1 84 ? -5.746 2.971 12.490 1.00 94.12 84 LYS A C 1
ATOM 643 O O . LYS A 1 84 ? -6.786 2.900 13.123 1.00 94.12 84 LYS A O 1
ATOM 648 N N . ALA A 1 85 ? -5.330 4.090 11.900 1.00 94.06 85 ALA A N 1
ATOM 649 C CA . ALA A 1 85 ? -6.134 5.308 11.868 1.00 94.06 85 ALA A CA 1
ATOM 650 C C . ALA A 1 85 ? -7.326 5.217 10.894 1.00 94.06 85 ALA A C 1
ATOM 652 O O . ALA A 1 85 ? -8.148 6.127 10.879 1.00 94.06 85 ALA A O 1
ATOM 653 N N . LEU A 1 86 ? -7.401 4.151 10.085 1.00 91.56 86 LEU A N 1
ATOM 654 C CA . LEU A 1 86 ? -8.494 3.890 9.144 1.00 91.56 86 LEU A CA 1
ATOM 655 C C . LEU A 1 86 ? -9.629 3.033 9.731 1.00 91.56 86 LEU A C 1
ATOM 657 O O . LEU A 1 86 ? -10.623 2.838 9.038 1.00 91.56 86 LEU A O 1
ATOM 661 N N . ALA A 1 87 ? -9.456 2.489 10.941 1.00 84.00 87 ALA A N 1
ATOM 662 C CA . ALA A 1 87 ? -10.474 1.726 11.669 1.00 84.00 87 ALA A CA 1
ATOM 663 C C . ALA A 1 87 ? -11.322 2.662 12.536 1.00 84.00 87 ALA A C 1
ATOM 665 O O . ALA A 1 87 ? -12.560 2.644 12.380 1.00 84.00 87 ALA A O 1
#

pLDDT: mean 95.68, std 2.22, range [84.0, 98.25]

Sequence (87 aa):
MELRIYTKTLSSCPQCDLTCREAAKLEGVDVQVFEGIDLPENAHLLEAFKSRPAPLLSAPIVTVHDDEGNEVDSWAGFIPAKIKALA

Foldseek 3Di:
DEKEWEAADVDDDVQSVVQVVLLVPDDPYHYHYHYHCVPPVNVVVQVVQCPDPPHQNAPGKMFDADPVRDTPDIHHTRDSVVSVVRD

Secondary structure (DSSP, 8-state):
-EEEEE---SS--HHHHHHHHHHTT-SS-EEEEE--TTSGGGHHHHHHHHTSSS---SSSEEEEE-TT--EEEEEES--HHHHHTT-